Protein AF-A0A1J3H831-F1 (afdb_monomer_lite)

Foldseek 3Di:
DDDDDDDDDDPDDDPPPDPPDDDPPDDDDDDDDDDDDDDDDDDPPPPDPLQCLLVVLVVQCVPQNNVCSLVDPVVLVSLVVDDPVSLVSNLVVCVVVPPVSSVVSVCSCCPVVVDDD

Radius of gyration: 23.09 Å; chains: 1; bounding box: 38×35×88 Å

Organism: Noccaea caerulescens (NCBI:txid107243)

pLDDT: mean 71.66, std 21.04, range [35.69, 93.56]

Sequence (117 aa):
MICRWIAFNPSKVSRILSPFSSLLFTKSSFSVAKVDDEPNPTTNFTSDHRDCFDQEILFGMKNLGFREYLHGHQFRGLVSDLRQTHVEEAMGELMAESPDLSVWFFNELKDVYGFRH

Secondary structure (DSSP, 8-state):
------------------------------------------------TTS-HHHHHHHHHHHH-HHHHHTSHHHHHHGGG--HHHHHHHHHHHHHH-HHHHHHHHHHHHHTS----

Structure (mmCIF, N/CA/C/O backbone):
data_AF-A0A1J3H831-F1
#
_entry.id   AF-A0A1J3H831-F1
#
loop_
_atom_site.group_PDB
_atom_site.id
_atom_site.type_symbol
_atom_site.label_atom_id
_atom_site.label_alt_id
_atom_site.label_comp_id
_atom_site.label_asym_id
_atom_site.label_entity_id
_atom_site.label_seq_id
_atom_site.pdbx_PDB_ins_code
_atom_site.Cartn_x
_atom_site.Cartn_y
_atom_site.Cartn_z
_atom_site.occupancy
_atom_site.B_iso_or_equiv
_atom_site.auth_seq_id
_atom_site.auth_comp_id
_atom_site.auth_asym_id
_atom_site.auth_atom_id
_atom_site.pdbx_PDB_model_num
ATOM 1 N N . MET A 1 1 ? 17.813 -7.924 51.812 1.00 45.53 1 MET A N 1
ATOM 2 C CA . MET A 1 1 ? 16.819 -7.758 50.730 1.00 45.53 1 MET A CA 1
ATOM 3 C C . MET A 1 1 ? 16.847 -6.299 50.314 1.00 45.53 1 MET A C 1
ATOM 5 O O . MET A 1 1 ? 16.519 -5.447 51.124 1.00 45.53 1 MET A O 1
ATOM 9 N N . ILE A 1 2 ? 17.413 -6.018 49.140 1.00 46.91 2 ILE A N 1
ATOM 10 C CA . ILE A 1 2 ? 17.871 -4.683 48.730 1.00 46.91 2 ILE A CA 1
ATOM 11 C C . ILE A 1 2 ? 16.971 -4.191 47.599 1.00 46.91 2 ILE A C 1
ATOM 13 O O . ILE A 1 2 ? 16.970 -4.765 46.512 1.00 46.91 2 ILE A O 1
ATOM 17 N N . CYS A 1 3 ? 16.218 -3.127 47.862 1.00 49.16 3 CYS A N 1
ATOM 18 C CA . CYS A 1 3 ? 15.480 -2.384 46.850 1.00 49.16 3 CYS A CA 1
ATOM 19 C C . CYS A 1 3 ? 16.478 -1.588 45.994 1.00 49.16 3 CYS A C 1
ATOM 21 O O . CYS A 1 3 ? 17.108 -0.654 46.486 1.00 49.16 3 CYS A O 1
ATOM 23 N N . ARG A 1 4 ? 16.636 -1.953 44.717 1.00 48.69 4 ARG A N 1
ATOM 24 C CA . ARG A 1 4 ? 17.363 -1.153 43.720 1.00 48.69 4 ARG A CA 1
ATOM 25 C C . ARG A 1 4 ? 16.356 -0.364 42.887 1.00 48.69 4 ARG A C 1
ATOM 27 O O . ARG A 1 4 ? 15.754 -0.907 41.970 1.00 48.69 4 ARG A O 1
ATOM 34 N N . TRP A 1 5 ? 16.183 0.912 43.213 1.00 42.56 5 TRP A N 1
ATOM 35 C CA . TRP A 1 5 ? 15.561 1.893 42.325 1.00 42.56 5 TRP A CA 1
ATOM 36 C C . TRP A 1 5 ? 16.661 2.488 41.441 1.00 42.56 5 TRP A C 1
ATOM 38 O O . TRP A 1 5 ? 17.571 3.146 41.942 1.00 42.56 5 TRP A O 1
ATOM 48 N N . ILE A 1 6 ? 16.618 2.214 40.137 1.00 60.03 6 ILE A N 1
ATOM 49 C CA . ILE A 1 6 ? 17.500 2.854 39.157 1.00 60.03 6 ILE A CA 1
ATOM 50 C C . ILE A 1 6 ? 16.787 4.112 38.670 1.00 60.03 6 ILE A C 1
ATOM 52 O O . ILE A 1 6 ? 15.760 4.041 37.999 1.00 60.03 6 ILE A O 1
ATOM 56 N N . ALA A 1 7 ? 17.342 5.265 39.036 1.00 47.41 7 ALA A N 1
ATOM 57 C CA . ALA A 1 7 ? 16.982 6.549 38.464 1.00 47.41 7 ALA A CA 1
ATOM 58 C C . ALA A 1 7 ? 17.371 6.556 36.978 1.00 47.41 7 ALA A C 1
ATOM 60 O O . ALA A 1 7 ? 18.555 6.534 36.636 1.00 47.41 7 ALA A O 1
ATOM 61 N N . PHE A 1 8 ? 16.376 6.575 36.092 1.00 47.44 8 PHE A N 1
ATOM 62 C CA . PHE A 1 8 ? 16.595 6.866 34.681 1.00 47.44 8 PHE A CA 1
ATOM 63 C C . PHE A 1 8 ? 16.912 8.353 34.538 1.00 47.44 8 PHE A C 1
ATOM 65 O O . PHE A 1 8 ? 16.067 9.218 34.754 1.00 47.44 8 PHE A O 1
ATOM 72 N N . ASN A 1 9 ? 18.164 8.632 34.199 1.00 58.31 9 ASN A N 1
ATOM 73 C CA . ASN A 1 9 ? 18.690 9.956 33.927 1.00 58.31 9 ASN A CA 1
ATOM 74 C C . ASN A 1 9 ? 18.828 10.075 32.399 1.00 58.31 9 ASN A C 1
ATOM 76 O O . ASN A 1 9 ? 19.734 9.455 31.839 1.00 58.31 9 ASN A O 1
ATOM 80 N N . PRO A 1 10 ? 17.941 10.781 31.676 1.00 53.66 10 PRO A N 1
ATOM 81 C CA . PRO A 1 10 ? 18.128 10.985 30.246 1.00 53.66 10 PRO A CA 1
ATOM 82 C C . PRO A 1 10 ? 19.129 12.126 30.025 1.00 53.66 10 PRO A C 1
ATOM 84 O O . PRO A 1 10 ? 18.779 13.305 29.954 1.00 53.66 10 PRO A O 1
ATOM 87 N N . SER A 1 11 ? 20.410 11.777 29.917 1.00 48.47 11 SER A N 1
ATOM 88 C CA . SER A 1 11 ? 21.447 12.692 29.450 1.00 48.47 11 SER A CA 1
ATOM 89 C C . SER A 1 11 ? 21.242 13.017 27.965 1.00 48.47 11 SER A C 1
ATOM 91 O O . SER A 1 11 ? 21.359 12.141 27.115 1.00 48.47 11 SER A O 1
ATOM 93 N N . LYS A 1 12 ? 20.944 14.293 27.689 1.00 52.62 12 LYS A N 1
ATOM 94 C CA . LYS A 1 12 ? 21.289 15.087 26.492 1.00 52.62 12 LYS A CA 1
ATOM 95 C C . LYS A 1 12 ? 21.623 14.300 25.211 1.00 52.62 12 LYS A C 1
ATOM 97 O O . LYS A 1 12 ? 22.753 13.860 25.034 1.00 52.62 12 LYS A O 1
ATOM 102 N N . VAL A 1 13 ? 20.701 14.319 24.247 1.00 48.78 13 VAL A N 1
ATOM 103 C CA . VAL A 1 13 ? 21.038 14.190 22.821 1.00 48.78 13 VAL A CA 1
ATOM 104 C C . VAL A 1 13 ? 20.353 15.327 22.065 1.00 48.78 13 VAL A C 1
ATOM 106 O O . VAL A 1 13 ? 19.136 15.504 22.135 1.00 48.78 13 VAL A O 1
ATOM 109 N N . SER A 1 14 ? 21.174 16.150 21.416 1.00 51.56 14 SER A N 1
ATOM 110 C CA . SER A 1 14 ? 20.786 17.329 20.647 1.00 51.56 14 SER A CA 1
ATOM 111 C C . SER A 1 14 ? 19.839 16.961 19.505 1.00 51.56 14 SER A C 1
ATOM 113 O O . SER A 1 14 ? 20.235 16.300 18.549 1.00 51.56 14 SER A O 1
ATOM 115 N N . ARG A 1 15 ? 18.596 17.446 19.573 1.00 48.56 15 ARG A N 1
ATOM 116 C CA . ARG A 1 15 ? 17.702 17.522 18.413 1.00 48.56 15 ARG A CA 1
ATOM 117 C C . ARG A 1 15 ? 18.157 18.682 17.533 1.00 48.56 15 ARG A C 1
ATOM 119 O O . ARG A 1 15 ? 17.721 19.813 17.719 1.00 48.56 15 ARG A O 1
ATOM 126 N N . ILE A 1 16 ? 19.057 18.400 16.596 1.00 53.59 16 ILE A N 1
ATOM 127 C CA . ILE A 1 16 ? 19.272 19.283 15.450 1.00 53.59 16 ILE A CA 1
ATOM 128 C C . ILE A 1 16 ? 18.082 19.037 14.522 1.00 53.59 16 ILE A C 1
ATOM 130 O O . ILE A 1 16 ? 18.003 18.017 13.842 1.00 53.59 16 ILE A O 1
ATOM 134 N N . LEU A 1 17 ? 17.105 19.939 14.576 1.00 49.56 17 LEU A N 1
ATOM 135 C CA . LEU A 1 17 ? 16.031 20.018 13.596 1.00 49.56 17 LEU A CA 1
ATOM 136 C C . LEU A 1 17 ? 16.666 20.471 12.279 1.00 49.56 17 LEU A C 1
ATOM 138 O O . LEU A 1 17 ? 17.043 21.631 12.142 1.00 49.56 17 LEU A O 1
ATOM 142 N N . SER A 1 18 ? 16.835 19.536 11.345 1.00 49.81 18 SER A N 1
ATOM 143 C CA . SER A 1 18 ? 17.134 19.853 9.950 1.00 49.81 18 SER A CA 1
ATOM 144 C C . SER A 1 18 ? 15.874 20.447 9.313 1.00 49.81 18 SER A C 1
ATOM 146 O O . SER A 1 18 ? 14.850 19.758 9.274 1.00 49.81 18 SER A O 1
ATOM 148 N N . PRO A 1 19 ? 15.896 21.695 8.818 1.00 54.66 19 PRO A N 1
ATOM 149 C CA . PRO A 1 19 ? 14.846 22.187 7.951 1.00 54.66 19 PRO A CA 1
ATOM 150 C C . PRO A 1 19 ? 15.138 21.664 6.543 1.00 54.66 19 PRO A C 1
ATOM 152 O O . PRO A 1 19 ? 15.981 22.204 5.828 1.00 54.66 19 PRO A O 1
ATOM 155 N N . PHE A 1 20 ? 14.454 20.598 6.127 1.00 51.03 20 PHE A N 1
ATOM 156 C CA . PHE A 1 20 ? 14.376 20.271 4.705 1.00 51.03 20 PHE A CA 1
ATOM 157 C C . PHE A 1 20 ? 13.467 21.306 4.039 1.00 51.03 20 PHE A C 1
ATOM 159 O O . PHE A 1 20 ? 12.250 21.156 3.964 1.00 51.03 20 PHE A O 1
ATOM 166 N N . SER A 1 21 ? 14.077 22.411 3.623 1.00 47.97 21 SER A N 1
ATOM 167 C CA . SER A 1 21 ? 13.437 23.448 2.830 1.00 47.97 21 SER A CA 1
ATOM 168 C C . SER A 1 21 ? 13.125 22.915 1.429 1.00 47.97 21 SER A C 1
ATOM 170 O O . SER A 1 21 ? 14.025 22.651 0.639 1.00 47.97 21 SER A O 1
ATOM 172 N N . SER A 1 22 ? 11.829 22.758 1.160 1.00 49.94 22 SER A N 1
ATOM 173 C CA . SER A 1 22 ? 11.127 23.042 -0.102 1.00 49.94 22 SER A CA 1
ATOM 174 C C . SER A 1 22 ? 11.926 22.936 -1.414 1.00 49.94 22 SER A C 1
ATOM 176 O O . SER A 1 22 ? 12.582 23.893 -1.830 1.00 49.94 22 SER A O 1
ATOM 178 N N . LEU A 1 23 ? 11.736 21.836 -2.152 1.00 57.16 23 LEU A N 1
ATOM 179 C CA . LEU A 1 23 ? 11.978 21.820 -3.596 1.00 57.16 23 LEU A CA 1
ATOM 180 C C . LEU A 1 23 ? 10.809 22.518 -4.305 1.00 57.16 23 LEU A C 1
ATOM 182 O O . LEU A 1 23 ? 9.728 21.958 -4.473 1.00 57.16 23 LEU A O 1
ATOM 186 N N . LEU A 1 24 ? 11.036 23.765 -4.715 1.00 55.88 24 LEU A N 1
ATOM 187 C CA . LEU A 1 24 ? 10.190 24.487 -5.661 1.00 55.88 24 LEU A CA 1
ATOM 188 C C . LEU A 1 24 ? 10.321 23.832 -7.043 1.00 55.88 24 LEU A C 1
ATOM 190 O O . LEU A 1 24 ? 11.180 24.212 -7.838 1.00 55.88 24 LEU A O 1
ATOM 194 N N . PHE A 1 25 ? 9.467 22.853 -7.344 1.00 45.38 25 PHE A N 1
ATOM 195 C CA . PHE A 1 25 ? 9.326 22.334 -8.703 1.00 45.38 25 PHE A CA 1
ATOM 196 C C . PHE A 1 25 ? 8.527 23.348 -9.524 1.00 45.38 25 PHE A C 1
ATOM 198 O O . PHE A 1 25 ? 7.301 23.305 -9.612 1.00 45.38 25 PHE A O 1
ATOM 205 N N . THR A 1 26 ? 9.228 24.338 -10.070 1.00 48.00 26 THR A N 1
ATOM 206 C CA . THR A 1 26 ? 8.636 25.290 -11.004 1.00 48.00 26 THR A CA 1
ATOM 207 C C . THR A 1 26 ? 8.908 24.849 -12.434 1.00 48.00 26 THR A C 1
ATOM 209 O O . THR A 1 26 ? 10.047 24.613 -12.825 1.00 48.00 26 THR A O 1
ATOM 212 N N . LYS A 1 27 ? 7.814 24.852 -13.206 1.00 48.91 27 LYS A N 1
ATOM 213 C CA . LYS A 1 27 ? 7.744 25.008 -14.663 1.00 48.91 27 LYS A CA 1
ATOM 214 C C . LYS A 1 27 ? 7.842 23.729 -15.506 1.00 48.91 27 LYS A C 1
ATOM 216 O O . LYS A 1 27 ? 8.837 23.445 -16.161 1.00 48.91 27 LYS A O 1
ATOM 221 N N . SER A 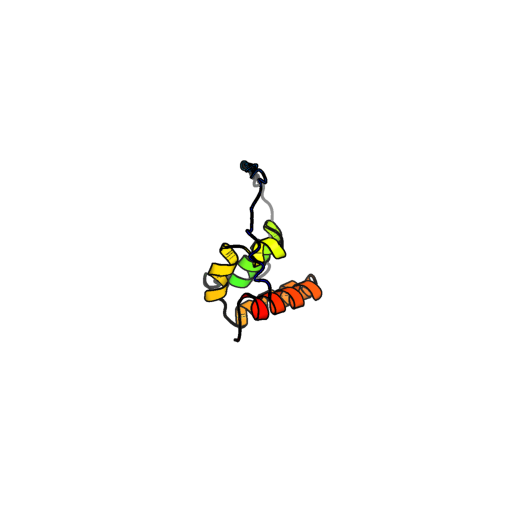1 28 ? 6.700 23.049 -15.594 1.00 44.94 28 SER A N 1
ATOM 222 C CA . SER A 1 28 ? 6.331 22.256 -16.767 1.00 44.94 28 SER A CA 1
ATOM 223 C C . SER A 1 28 ? 6.005 23.210 -17.924 1.00 44.94 28 SER A C 1
ATOM 225 O O . SER A 1 28 ? 5.009 23.932 -17.888 1.00 44.94 28 SER A O 1
ATOM 227 N N . SER A 1 29 ? 6.885 23.271 -18.922 1.00 50.09 29 SER A N 1
ATOM 228 C CA . SER A 1 29 ? 6.625 23.914 -20.212 1.00 50.09 29 SER A CA 1
ATOM 229 C C . SER A 1 29 ? 6.484 22.814 -21.260 1.00 50.09 29 SER A C 1
ATOM 231 O O . SER A 1 29 ? 7.484 22.380 -21.821 1.00 50.09 29 SER A O 1
ATOM 233 N N . PHE A 1 30 ? 5.256 22.377 -21.545 1.00 47.47 30 PHE A N 1
ATOM 234 C CA . PHE A 1 30 ? 4.970 21.592 -22.746 1.00 47.47 30 PHE A CA 1
ATOM 235 C C . PHE A 1 30 ? 4.345 22.511 -23.794 1.00 47.47 30 PHE A C 1
ATOM 237 O O . PHE A 1 30 ? 3.236 23.018 -23.636 1.00 47.47 30 PHE A O 1
ATOM 244 N N . SER A 1 31 ? 5.127 22.778 -24.839 1.00 51.03 31 SER A N 1
ATOM 245 C CA . SER A 1 31 ? 4.704 23.513 -26.024 1.00 51.03 31 SER A CA 1
ATOM 246 C C . SER A 1 31 ? 3.942 22.568 -26.948 1.00 51.03 31 SER A C 1
ATOM 248 O O . SER A 1 31 ? 4.487 21.569 -27.408 1.00 51.03 31 SER A O 1
ATOM 250 N N . VAL A 1 32 ? 2.689 22.922 -27.219 1.00 46.50 32 VAL A N 1
ATOM 251 C CA . VAL A 1 32 ? 1.803 22.314 -28.214 1.00 46.50 32 VAL A CA 1
ATOM 252 C C . VAL A 1 32 ? 2.346 22.556 -29.626 1.00 46.50 32 VAL A C 1
ATOM 254 O O . VAL A 1 32 ? 2.571 23.702 -30.013 1.00 46.50 32 VAL A O 1
ATOM 257 N N . ALA A 1 33 ? 2.478 21.489 -30.416 1.00 45.31 33 ALA A N 1
ATOM 258 C CA . ALA A 1 33 ? 2.468 21.540 -31.876 1.00 45.31 33 ALA A CA 1
ATOM 259 C C . ALA A 1 33 ? 1.782 20.272 -32.425 1.00 45.31 33 ALA A C 1
ATOM 261 O O . ALA A 1 33 ? 2.038 19.170 -31.956 1.00 45.31 33 ALA A O 1
ATOM 262 N N . LYS A 1 34 ? 0.844 20.505 -33.350 1.00 46.38 34 LYS A N 1
ATOM 263 C CA . LYS A 1 34 ? -0.188 19.624 -33.935 1.00 46.38 34 LYS A CA 1
ATOM 264 C C . LYS A 1 34 ? 0.328 18.458 -34.807 1.00 46.38 34 LYS A C 1
ATOM 266 O O . LYS A 1 34 ? 1.482 18.504 -35.219 1.00 46.38 34 LYS A O 1
ATOM 271 N N . VAL A 1 35 ? -0.650 17.628 -35.242 1.00 38.62 35 VAL A N 1
ATOM 272 C CA . VAL A 1 35 ? -0.751 16.787 -36.478 1.00 38.62 35 VAL A CA 1
ATOM 273 C C . VAL A 1 35 ? -0.561 15.289 -36.160 1.00 38.62 35 VAL A C 1
ATOM 275 O O . VAL A 1 35 ? 0.437 14.961 -35.538 1.00 38.62 35 VAL A O 1
ATOM 278 N N . ASP A 1 36 ? -1.424 14.311 -36.474 1.00 38.47 36 ASP A N 1
ATOM 279 C CA . ASP A 1 36 ? -2.645 14.158 -37.294 1.00 38.47 36 ASP A CA 1
ATOM 280 C C . ASP A 1 36 ? -3.385 12.861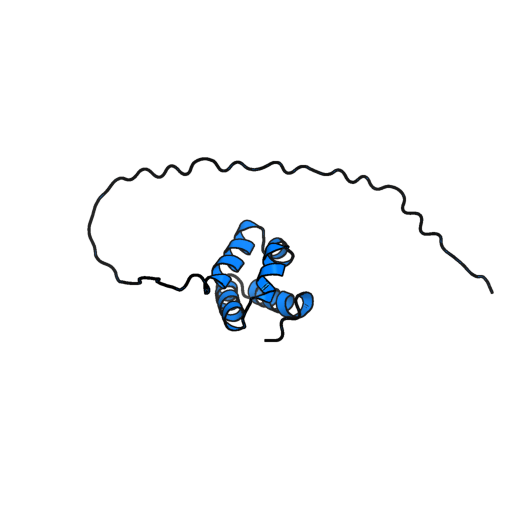 -36.852 1.00 38.47 36 ASP A C 1
ATOM 282 O O . ASP A 1 36 ? -2.804 12.039 -36.146 1.00 38.47 36 ASP A O 1
ATOM 286 N N . ASP A 1 37 ? -4.637 12.714 -37.293 1.00 53.50 37 ASP A N 1
ATOM 287 C CA . ASP A 1 37 ? -5.573 11.567 -37.301 1.00 53.50 37 ASP A CA 1
ATOM 288 C C . ASP A 1 37 ? -5.068 10.116 -37.058 1.00 53.50 37 ASP A C 1
ATOM 290 O O . ASP A 1 37 ? -4.312 9.572 -37.859 1.00 53.50 37 ASP A O 1
ATOM 294 N N . GLU A 1 38 ? -5.644 9.424 -36.055 1.00 41.84 38 GLU A N 1
ATOM 295 C CA . GLU A 1 38 ? -6.298 8.102 -36.227 1.00 41.84 38 GLU A CA 1
ATOM 296 C C . GLU A 1 38 ? -7.162 7.743 -34.986 1.00 41.84 38 GLU A C 1
ATOM 298 O O . GLU A 1 38 ? -6.775 8.074 -33.859 1.00 41.84 38 GLU A O 1
ATOM 303 N N . PRO A 1 39 ? -8.339 7.095 -35.135 1.00 54.22 39 PRO A N 1
ATOM 304 C CA . PRO A 1 39 ? -9.319 6.964 -34.064 1.00 54.22 39 PRO A CA 1
ATOM 305 C C . PRO A 1 39 ? -9.161 5.637 -33.314 1.00 54.22 39 PRO A C 1
ATOM 307 O O . PRO A 1 39 ? -9.635 4.606 -33.777 1.00 54.22 39 PRO A O 1
ATOM 310 N N . ASN A 1 40 ? -8.592 5.662 -32.107 1.00 35.69 40 ASN A N 1
ATOM 311 C CA . ASN A 1 40 ? -8.571 4.492 -31.222 1.00 35.69 40 ASN A CA 1
ATOM 312 C C . ASN A 1 40 ? -9.247 4.766 -29.866 1.00 35.69 40 ASN A C 1
ATOM 314 O O . ASN A 1 40 ? -9.359 5.913 -29.435 1.00 35.69 40 ASN A O 1
ATOM 318 N N . PRO A 1 41 ? -9.819 3.719 -29.252 1.00 42.06 41 PRO A N 1
ATOM 319 C CA . PRO A 1 41 ? -11.224 3.703 -28.879 1.00 42.06 41 PRO A CA 1
ATOM 320 C C . PRO A 1 41 ? -11.501 4.308 -27.507 1.00 42.06 41 PRO A C 1
ATOM 322 O O . PRO A 1 41 ? -10.684 4.282 -26.594 1.00 42.06 41 PRO A O 1
ATOM 325 N N . THR A 1 42 ? -12.734 4.789 -27.392 1.00 45.81 42 THR A N 1
ATOM 326 C CA . THR A 1 42 ? -13.537 4.925 -26.180 1.00 45.81 42 THR A CA 1
ATOM 327 C C . THR A 1 42 ? -12.998 4.175 -24.962 1.00 45.81 42 THR A C 1
ATOM 329 O O . THR A 1 42 ? -13.230 2.982 -24.812 1.00 45.81 42 THR A O 1
ATOM 332 N N . THR A 1 43 ? -12.466 4.922 -24.005 1.00 42.28 43 THR A N 1
ATOM 333 C CA . THR A 1 43 ? -12.825 4.730 -22.598 1.00 42.28 43 THR A CA 1
ATOM 334 C C . THR A 1 43 ? -12.961 6.107 -21.982 1.00 42.28 43 THR A C 1
ATOM 336 O O . THR A 1 43 ? -11.999 6.715 -21.516 1.00 42.28 43 THR A O 1
ATOM 339 N N . ASN A 1 44 ? -14.191 6.615 -22.021 1.00 41.69 44 ASN A N 1
ATOM 340 C CA . ASN A 1 44 ? -14.635 7.619 -21.075 1.00 41.69 44 ASN A CA 1
ATOM 341 C C . ASN A 1 44 ? -14.479 6.998 -19.682 1.00 41.69 44 ASN A C 1
ATOM 343 O O . ASN A 1 44 ? -15.381 6.305 -19.217 1.00 41.69 44 ASN A O 1
ATOM 347 N N . PHE A 1 45 ? -13.340 7.217 -19.027 1.00 43.59 45 PHE A N 1
ATOM 348 C CA . PHE A 1 45 ? -13.225 7.030 -17.586 1.00 43.59 45 PHE A CA 1
ATOM 349 C C . PHE A 1 45 ? -13.987 8.173 -16.918 1.00 43.59 45 PHE A C 1
ATOM 351 O O . PHE A 1 45 ? -13.429 9.103 -16.349 1.00 43.59 45 PHE A O 1
ATOM 358 N N . THR A 1 46 ? -15.310 8.109 -17.021 1.00 45.31 46 THR A N 1
ATOM 359 C CA . THR A 1 46 ? -16.192 8.650 -15.997 1.00 45.31 46 THR A CA 1
ATOM 360 C C . THR A 1 46 ? -16.188 7.640 -14.851 1.00 45.31 46 THR A C 1
ATOM 362 O O . THR A 1 46 ? -17.198 6.989 -14.603 1.00 45.31 46 THR A O 1
ATOM 365 N N . SER A 1 47 ? -15.035 7.410 -14.219 1.00 43.81 47 SER A N 1
ATOM 366 C CA . SER A 1 47 ? -15.007 6.702 -12.944 1.00 43.81 47 SER A CA 1
ATOM 367 C C . SER A 1 47 ? -15.137 7.758 -11.865 1.00 43.81 47 SER A C 1
ATOM 369 O O . SER A 1 47 ? -14.315 8.664 -11.727 1.00 43.81 47 SER A O 1
ATOM 371 N N . ASP A 1 48 ? -16.272 7.660 -11.196 1.00 45.16 48 ASP A N 1
ATOM 372 C CA . ASP A 1 48 ? -16.622 8.297 -9.946 1.00 45.16 48 ASP A CA 1
ATOM 373 C C . ASP A 1 48 ? -15.373 8.564 -9.088 1.00 45.16 48 ASP A C 1
ATOM 375 O O . ASP A 1 48 ? -14.561 7.676 -8.838 1.00 45.16 48 ASP A O 1
ATOM 379 N N . HIS A 1 49 ? -15.206 9.804 -8.633 1.00 48.66 49 HIS A N 1
ATOM 380 C CA . HIS A 1 49 ? -14.016 10.313 -7.931 1.00 48.66 49 HIS A CA 1
ATOM 381 C C . HIS A 1 49 ? -13.674 9.527 -6.635 1.00 48.66 49 HIS A C 1
ATOM 383 O O . HIS A 1 49 ? -12.673 9.797 -5.974 1.00 48.66 49 HIS A O 1
ATOM 389 N N . ARG A 1 50 ? -14.514 8.564 -6.246 1.00 51.59 50 ARG A N 1
ATOM 390 C CA . ARG A 1 50 ? -14.401 7.743 -5.040 1.00 51.59 50 ARG A CA 1
ATOM 391 C C . ARG A 1 50 ? -13.636 6.430 -5.210 1.00 51.59 50 ARG A C 1
ATOM 393 O O . ARG A 1 50 ? -13.354 5.818 -4.188 1.00 51.59 50 ARG A O 1
ATOM 400 N N . ASP A 1 51 ? -13.281 6.026 -6.427 1.00 60.62 51 ASP A N 1
ATOM 401 C CA . ASP A 1 51 ? -12.655 4.716 -6.666 1.00 60.62 51 ASP A CA 1
ATOM 402 C C . ASP A 1 51 ? -11.143 4.784 -6.976 1.00 60.62 51 ASP A C 1
ATOM 404 O O . ASP A 1 51 ? -10.542 3.762 -7.255 1.00 60.62 51 ASP A O 1
ATOM 408 N N . CYS A 1 52 ? -10.489 5.950 -6.877 1.00 77.06 52 CYS A N 1
ATOM 409 C CA . CYS A 1 52 ? -9.042 6.096 -7.153 1.00 77.06 52 CYS A CA 1
ATOM 410 C C . CYS A 1 52 ? -8.126 5.863 -5.930 1.00 77.06 52 CYS A C 1
ATOM 412 O O . CYS A 1 52 ? -7.029 6.426 -5.859 1.00 77.06 52 CYS A O 1
ATOM 414 N N . PHE A 1 53 ? -8.573 5.098 -4.930 1.00 85.44 53 PHE A N 1
ATOM 415 C CA . PHE A 1 53 ? -7.783 4.849 -3.714 1.00 85.44 53 PHE A CA 1
ATOM 416 C C . PHE A 1 53 ? -6.505 4.058 -4.003 1.00 85.44 53 PHE A C 1
ATOM 418 O O . PHE A 1 53 ? -5.452 4.352 -3.442 1.00 85.44 53 PHE A O 1
ATOM 425 N N . ASP A 1 54 ? -6.598 3.073 -4.887 1.00 86.50 54 ASP A N 1
ATOM 426 C CA . ASP A 1 54 ? -5.482 2.296 -5.415 1.00 86.50 54 ASP A CA 1
ATOM 427 C C . ASP A 1 54 ? -4.409 3.209 -6.033 1.00 86.50 54 ASP A C 1
ATOM 429 O O . ASP A 1 54 ? -3.243 3.165 -5.635 1.00 86.50 54 ASP A O 1
ATOM 433 N N . GLN A 1 55 ? -4.812 4.128 -6.914 1.00 88.00 55 GLN A N 1
ATOM 434 C CA . GLN A 1 55 ? -3.909 5.074 -7.565 1.00 88.00 55 GLN A CA 1
ATOM 435 C C . GLN A 1 55 ? -3.268 6.029 -6.562 1.00 88.00 55 GLN A C 1
ATOM 437 O O . GLN A 1 55 ? -2.078 6.321 -6.677 1.00 88.00 55 GLN A O 1
ATOM 442 N N . GLU A 1 56 ? -4.017 6.507 -5.565 1.00 90.44 56 GLU A N 1
ATOM 443 C CA . GLU A 1 56 ? -3.475 7.374 -4.516 1.00 90.44 56 GLU A CA 1
ATOM 444 C C . GLU A 1 56 ? -2.437 6.642 -3.655 1.00 90.44 56 GLU A C 1
ATOM 446 O O . GLU A 1 56 ? -1.377 7.204 -3.362 1.00 90.44 56 GLU A O 1
ATOM 451 N N . ILE A 1 57 ? -2.699 5.381 -3.301 1.00 90.50 57 ILE A N 1
ATOM 452 C CA . ILE A 1 57 ? -1.769 4.545 -2.536 1.00 90.50 57 ILE A CA 1
ATOM 453 C C . ILE A 1 57 ? -0.480 4.329 -3.322 1.00 90.50 57 ILE A C 1
ATOM 455 O O . ILE A 1 57 ? 0.612 4.603 -2.816 1.00 90.50 57 ILE A O 1
ATOM 459 N N . LEU A 1 58 ? -0.599 3.883 -4.571 1.00 90.81 58 LEU A N 1
ATOM 460 C CA . LEU A 1 58 ? 0.542 3.597 -5.437 1.00 90.81 58 LEU A CA 1
ATOM 461 C C . LEU A 1 58 ? 1.347 4.867 -5.729 1.00 90.81 58 LEU A C 1
ATOM 463 O O . LEU A 1 58 ? 2.578 4.873 -5.645 1.00 90.81 58 LEU A O 1
ATOM 467 N N . PHE A 1 59 ? 0.664 5.981 -5.999 1.00 90.69 59 PHE A N 1
ATOM 468 C CA . PHE A 1 59 ? 1.296 7.283 -6.186 1.00 90.69 59 PHE A CA 1
ATOM 469 C C . PHE A 1 59 ? 2.023 7.745 -4.919 1.00 90.69 59 PHE A C 1
ATOM 471 O O . PHE A 1 59 ? 3.152 8.238 -4.995 1.00 90.69 59 PHE A O 1
ATOM 478 N N . GLY A 1 60 ? 1.412 7.567 -3.749 1.00 90.75 60 GLY A N 1
ATOM 479 C CA . GLY A 1 60 ? 2.012 7.882 -2.460 1.00 90.75 60 GLY A CA 1
ATOM 480 C C . GLY A 1 60 ? 3.297 7.096 -2.212 1.00 90.75 60 GLY A C 1
ATOM 481 O O . GLY A 1 60 ? 4.341 7.688 -1.928 1.00 90.75 60 GLY A O 1
ATOM 482 N N . MET A 1 61 ? 3.248 5.778 -2.412 1.00 90.94 61 MET A N 1
ATOM 483 C CA . MET A 1 61 ? 4.405 4.886 -2.291 1.00 90.94 61 MET A CA 1
ATOM 484 C C . MET A 1 61 ? 5.528 5.267 -3.255 1.00 90.94 61 MET A C 1
ATOM 486 O O . MET A 1 61 ? 6.691 5.314 -2.858 1.00 90.94 61 MET A O 1
ATOM 490 N N . LYS A 1 62 ? 5.191 5.582 -4.509 1.00 90.12 62 LYS A N 1
ATOM 491 C CA . LYS A 1 62 ? 6.175 5.933 -5.538 1.00 90.12 62 LYS A CA 1
ATOM 492 C C . LYS A 1 62 ? 6.870 7.269 -5.270 1.00 90.12 62 LYS A C 1
ATOM 494 O O . LYS A 1 62 ? 8.053 7.405 -5.569 1.00 90.12 62 LYS A O 1
ATOM 499 N N . ASN A 1 63 ? 6.158 8.254 -4.721 1.00 92.12 63 ASN A N 1
ATOM 500 C CA . ASN A 1 63 ? 6.721 9.587 -4.487 1.00 92.12 63 ASN A CA 1
ATOM 501 C C . ASN A 1 63 ? 7.450 9.725 -3.152 1.00 92.12 63 ASN A C 1
ATOM 503 O O . ASN A 1 63 ? 8.467 10.413 -3.084 1.00 92.12 63 ASN A O 1
ATOM 507 N N . LEU A 1 64 ? 6.915 9.129 -2.085 1.00 90.62 64 LEU A N 1
ATOM 508 C CA . LEU A 1 64 ? 7.465 9.276 -0.734 1.00 90.62 64 LEU A CA 1
ATOM 509 C C . LEU A 1 64 ? 8.374 8.113 -0.337 1.00 90.62 64 LEU A C 1
ATOM 511 O O . LEU A 1 64 ? 9.197 8.273 0.560 1.00 90.62 64 LEU A O 1
ATOM 515 N N . GLY A 1 65 ? 8.249 6.975 -1.015 1.00 90.19 65 GLY A N 1
ATOM 516 C CA . GLY A 1 65 ? 8.826 5.707 -0.596 1.00 90.19 65 GLY A CA 1
ATOM 517 C C . GLY A 1 65 ? 7.755 4.813 0.017 1.00 90.19 65 GLY A C 1
ATOM 518 O O . GLY A 1 65 ? 6.874 5.266 0.751 1.00 90.19 65 GLY A O 1
ATOM 519 N N . PHE A 1 66 ? 7.828 3.521 -0.298 1.00 90.06 66 PHE A N 1
ATOM 520 C CA . PHE A 1 66 ? 6.835 2.530 0.111 1.00 90.06 66 PHE A CA 1
ATOM 521 C C . PHE A 1 66 ? 6.624 2.516 1.632 1.00 90.06 66 PHE A C 1
ATOM 523 O O . PHE A 1 66 ? 5.500 2.619 2.119 1.00 90.06 66 PHE A O 1
ATOM 530 N N . ARG A 1 67 ? 7.715 2.466 2.402 1.00 90.62 67 ARG A N 1
ATOM 531 C CA . ARG A 1 67 ? 7.652 2.374 3.864 1.00 90.62 67 ARG A CA 1
ATOM 532 C C . ARG A 1 67 ? 7.261 3.702 4.508 1.00 90.62 67 ARG A C 1
ATOM 534 O O . ARG A 1 67 ? 6.501 3.709 5.476 1.00 90.62 67 ARG A O 1
ATOM 541 N N . GLU A 1 68 ? 7.773 4.806 3.981 1.00 92.75 68 GLU A N 1
ATOM 542 C CA . GLU A 1 68 ? 7.515 6.168 4.444 1.00 92.75 68 GLU A CA 1
ATOM 543 C C . GLU A 1 68 ? 6.049 6.555 4.248 1.00 92.75 68 GLU A C 1
ATOM 545 O O . GLU A 1 68 ? 5.440 7.120 5.158 1.00 92.75 68 GLU A O 1
ATOM 550 N N . TYR A 1 69 ? 5.468 6.210 3.096 1.00 93.50 69 TYR A N 1
ATOM 551 C CA . TYR A 1 69 ? 4.052 6.433 2.832 1.00 93.50 69 TYR A CA 1
ATOM 552 C C . TYR A 1 69 ? 3.176 5.581 3.750 1.00 93.50 69 TYR A C 1
ATOM 554 O O . TYR A 1 69 ? 2.286 6.123 4.406 1.00 93.50 69 TYR A O 1
ATOM 562 N N . LEU A 1 70 ? 3.475 4.281 3.873 1.00 91.81 70 LEU A N 1
ATOM 563 C CA . LEU A 1 70 ? 2.681 3.359 4.686 1.00 91.81 70 LEU A CA 1
ATOM 564 C C . LEU A 1 70 ? 2.672 3.685 6.172 1.00 91.81 70 LEU A C 1
ATOM 566 O O . LEU A 1 70 ? 1.690 3.381 6.826 1.00 91.81 70 LEU A O 1
ATOM 570 N N . HIS A 1 71 ? 3.706 4.320 6.720 1.00 91.06 71 HIS A N 1
ATOM 571 C CA . HIS A 1 71 ? 3.701 4.806 8.110 1.00 91.06 71 HIS A CA 1
ATOM 572 C C . HIS A 1 71 ? 3.325 6.290 8.222 1.00 91.06 71 HIS A C 1
ATOM 574 O O . HIS A 1 71 ? 3.348 6.874 9.310 1.00 91.06 71 HIS A O 1
ATOM 580 N N . GLY A 1 72 ? 3.019 6.923 7.092 1.00 90.25 72 GLY A N 1
ATOM 581 C CA . GLY A 1 72 ? 2.708 8.333 6.991 1.00 90.25 72 GLY A CA 1
ATOM 582 C C . GLY A 1 72 ? 1.316 8.665 7.520 1.00 90.25 72 GLY A C 1
ATOM 583 O O . GLY A 1 72 ? 0.386 7.859 7.508 1.00 90.25 72 GLY A O 1
ATOM 584 N N . HIS A 1 73 ? 1.146 9.918 7.942 1.00 89.06 73 HIS A N 1
ATOM 585 C CA . HIS A 1 73 ? -0.152 10.424 8.393 1.00 89.06 73 HIS A CA 1
ATOM 586 C C . HIS A 1 73 ? -1.220 10.367 7.286 1.00 89.06 73 HIS A C 1
ATOM 588 O O . HIS A 1 73 ? -2.393 10.163 7.584 1.00 89.06 73 HIS A O 1
ATOM 594 N N . GLN A 1 74 ? -0.820 10.546 6.022 1.00 87.44 74 GLN A N 1
ATOM 595 C CA . GLN A 1 74 ? -1.726 10.483 4.871 1.00 87.44 74 GLN A CA 1
ATOM 596 C C . GLN A 1 74 ? -2.367 9.100 4.752 1.00 87.44 74 GLN A C 1
ATOM 598 O O . GLN A 1 74 ? -3.588 8.988 4.825 1.00 87.44 74 GLN A O 1
ATOM 603 N N . PHE A 1 75 ? -1.544 8.050 4.683 1.00 90.81 75 PHE A N 1
ATOM 604 C CA . PHE A 1 75 ? -2.039 6.683 4.589 1.00 90.81 75 PHE A CA 1
ATOM 605 C C . PHE A 1 75 ? -2.866 6.291 5.814 1.00 90.81 75 PHE A C 1
ATOM 607 O O . PHE A 1 75 ? -3.938 5.722 5.675 1.00 90.81 75 PHE A O 1
ATOM 614 N N . ARG A 1 76 ? -2.451 6.685 7.024 1.00 90.12 76 ARG A N 1
ATOM 615 C CA . ARG A 1 76 ? -3.220 6.402 8.245 1.00 90.12 76 ARG A CA 1
ATOM 616 C C . ARG A 1 76 ? -4.644 6.970 8.222 1.00 90.12 76 ARG A C 1
ATOM 618 O O . ARG A 1 76 ? -5.547 6.345 8.775 1.00 90.12 76 ARG A O 1
ATOM 625 N N . GLY A 1 77 ? -4.840 8.146 7.625 1.00 88.19 77 GLY A N 1
ATOM 626 C CA . GLY A 1 77 ? -6.178 8.699 7.408 1.00 88.19 77 GLY A CA 1
ATOM 627 C C . GLY A 1 77 ? -6.960 7.870 6.391 1.00 88.19 77 GLY A C 1
ATOM 628 O O . GLY A 1 77 ? -8.086 7.469 6.660 1.00 88.19 77 GLY A O 1
ATOM 629 N N . LEU A 1 78 ? -6.307 7.545 5.277 1.00 87.56 78 LEU A N 1
ATOM 630 C CA . LEU A 1 78 ? -6.883 6.816 4.149 1.00 87.56 78 LEU A CA 1
ATOM 631 C C . LEU A 1 78 ? -7.300 5.379 4.506 1.00 87.56 78 LEU A C 1
ATOM 633 O O . LEU A 1 78 ? -8.338 4.910 4.054 1.00 87.56 78 LEU A O 1
ATOM 637 N N . VAL A 1 79 ? -6.551 4.694 5.375 1.00 88.12 79 VAL A N 1
ATOM 638 C CA . VAL A 1 79 ? -6.831 3.303 5.776 1.00 88.12 79 VAL A CA 1
ATOM 639 C C . VAL A 1 79 ? -8.199 3.128 6.431 1.00 88.12 79 VAL A C 1
ATOM 641 O O . VAL A 1 79 ? -8.806 2.070 6.294 1.00 88.12 79 VAL A O 1
ATOM 644 N N . SER A 1 80 ? -8.713 4.157 7.108 1.00 85.44 80 SER A N 1
ATOM 645 C CA . SER A 1 80 ? -10.043 4.090 7.732 1.00 85.44 80 SER A CA 1
ATOM 646 C C . SER A 1 80 ? -11.174 4.019 6.699 1.00 85.44 80 SER A C 1
ATOM 648 O O . SER A 1 80 ? -12.240 3.490 7.003 1.00 85.44 80 SER A O 1
ATOM 650 N N . ASP A 1 81 ? -10.922 4.521 5.489 1.00 87.50 81 ASP A N 1
ATOM 651 C CA . ASP A 1 81 ? -11.874 4.559 4.378 1.00 87.50 81 ASP A CA 1
ATOM 652 C C . ASP A 1 81 ? -11.616 3.440 3.348 1.00 87.50 81 ASP A C 1
ATOM 654 O O . ASP A 1 81 ? -12.367 3.292 2.377 1.00 87.50 81 ASP A O 1
ATOM 658 N N . LEU A 1 82 ? -10.571 2.622 3.548 1.00 87.56 82 LEU A N 1
ATOM 659 C CA . LEU A 1 82 ? -10.257 1.514 2.652 1.00 87.56 82 LEU A CA 1
ATOM 660 C C . LEU A 1 82 ? -11.279 0.386 2.765 1.00 87.56 82 LEU A C 1
ATOM 662 O O . LEU A 1 82 ? -11.597 -0.113 3.844 1.00 87.56 82 LEU A O 1
ATOM 666 N N . ARG A 1 83 ? -11.744 -0.064 1.599 1.00 88.31 83 ARG A N 1
ATOM 667 C CA . ARG A 1 83 ? -12.549 -1.275 1.435 1.00 88.31 83 ARG A CA 1
ATOM 668 C C . ARG A 1 83 ? -11.658 -2.411 0.953 1.00 88.31 83 ARG A C 1
ATOM 670 O O . ARG A 1 83 ? -10.620 -2.168 0.342 1.00 88.31 83 ARG A O 1
ATOM 677 N N . GLN A 1 84 ? -12.114 -3.644 1.167 1.00 88.31 84 GLN A N 1
ATOM 678 C CA . GLN A 1 84 ? -11.436 -4.849 0.686 1.00 88.31 84 GLN A CA 1
ATOM 679 C C . GLN A 1 84 ? -11.110 -4.763 -0.815 1.00 88.31 84 GLN A C 1
ATOM 681 O O . GLN A 1 84 ? -9.985 -5.044 -1.206 1.00 88.31 84 GLN A O 1
ATOM 686 N N . THR A 1 85 ? -12.046 -4.271 -1.632 1.00 89.06 85 THR A N 1
ATOM 687 C CA . THR A 1 85 ? -11.854 -4.114 -3.084 1.00 89.06 85 THR A CA 1
ATOM 688 C C . THR A 1 85 ? -10.668 -3.213 -3.434 1.00 89.06 85 THR A C 1
ATOM 690 O O . THR A 1 85 ? -9.861 -3.579 -4.276 1.00 89.06 85 THR A O 1
ATOM 693 N N . HIS A 1 86 ? -10.498 -2.086 -2.733 1.00 89.69 86 HIS A N 1
ATOM 694 C CA . HIS A 1 86 ? -9.382 -1.163 -2.978 1.00 89.69 86 HIS A CA 1
ATOM 695 C C . HIS A 1 86 ? -8.034 -1.785 -2.591 1.00 89.69 86 HIS A C 1
ATOM 697 O O . HIS A 1 86 ? -7.011 -1.532 -3.223 1.00 89.69 86 HIS A O 1
ATOM 703 N N . VAL A 1 87 ? -8.022 -2.590 -1.522 1.00 90.44 87 VAL A N 1
ATOM 704 C CA . VAL A 1 87 ? -6.820 -3.312 -1.090 1.00 90.44 87 VAL A CA 1
ATOM 705 C C . VAL A 1 87 ? -6.454 -4.381 -2.113 1.00 90.44 87 VAL A C 1
ATOM 707 O O . VAL A 1 87 ? -5.283 -4.494 -2.459 1.00 90.44 87 VAL A O 1
ATOM 710 N N . GLU A 1 88 ? -7.431 -5.129 -2.626 1.00 91.31 88 GLU A N 1
ATOM 711 C CA . GLU A 1 88 ? -7.223 -6.141 -3.667 1.00 91.31 88 GLU A CA 1
ATOM 712 C C . GLU A 1 88 ? -6.683 -5.530 -4.968 1.00 91.31 88 GLU A C 1
ATOM 714 O O . GLU A 1 88 ? -5.736 -6.068 -5.543 1.00 91.31 88 GLU A O 1
ATOM 719 N N . GLU A 1 89 ? -7.218 -4.384 -5.394 1.00 91.56 89 GLU A N 1
ATOM 720 C CA . GLU A 1 89 ? -6.740 -3.637 -6.566 1.00 91.56 89 GLU A CA 1
ATOM 721 C C . GLU A 1 89 ? -5.288 -3.172 -6.382 1.00 91.56 89 GLU A C 1
ATOM 723 O O . GLU A 1 89 ? -4.419 -3.519 -7.188 1.00 91.56 89 GLU A O 1
ATOM 728 N N . ALA A 1 90 ? -4.983 -2.494 -5.268 1.00 90.94 90 ALA A N 1
ATOM 729 C CA . ALA A 1 90 ? -3.622 -2.057 -4.954 1.00 90.94 90 ALA A CA 1
ATOM 730 C C . ALA A 1 90 ? -2.647 -3.242 -4.822 1.00 90.94 90 ALA A C 1
ATOM 732 O O . ALA A 1 90 ? -1.509 -3.175 -5.286 1.00 90.94 90 ALA A O 1
ATOM 733 N N . MET A 1 91 ? -3.083 -4.353 -4.219 1.00 92.19 91 MET A N 1
ATOM 734 C CA . MET A 1 91 ? -2.290 -5.579 -4.130 1.00 92.19 91 MET A CA 1
ATOM 735 C C . MET A 1 91 ? -2.015 -6.191 -5.500 1.00 92.19 91 MET A C 1
ATOM 737 O O . MET A 1 91 ? -0.920 -6.723 -5.686 1.00 92.19 91 MET A O 1
ATOM 741 N N . GLY A 1 92 ? -2.974 -6.137 -6.427 1.00 92.06 92 GLY A N 1
ATOM 742 C CA . GLY A 1 92 ? -2.824 -6.621 -7.797 1.00 92.06 92 GLY A CA 1
ATOM 743 C C . GLY A 1 92 ? -1.769 -5.833 -8.570 1.00 92.06 92 GLY A C 1
ATOM 744 O O . GLY A 1 92 ? -0.880 -6.431 -9.177 1.00 92.06 92 GLY A O 1
ATOM 745 N N . GLU A 1 93 ? -1.805 -4.504 -8.472 1.00 91.31 93 GLU A N 1
ATOM 746 C CA . GLU A 1 93 ? -0.781 -3.635 -9.065 1.00 91.31 93 GLU A CA 1
ATOM 747 C C . GLU A 1 93 ? 0.598 -3.867 -8.439 1.00 91.31 93 GLU A C 1
ATOM 749 O O . GLU A 1 93 ? 1.577 -4.113 -9.149 1.00 91.31 93 GLU A O 1
ATOM 754 N N . LEU A 1 94 ? 0.676 -3.901 -7.104 1.00 91.88 94 LEU A N 1
ATOM 755 C CA . LEU A 1 94 ? 1.923 -4.203 -6.403 1.00 91.88 94 LEU A CA 1
ATOM 756 C C . LEU A 1 94 ? 2.449 -5.593 -6.756 1.00 91.88 94 LEU A C 1
ATOM 758 O O . LEU A 1 94 ? 3.654 -5.770 -6.848 1.00 91.88 94 LEU A O 1
ATOM 762 N N . MET A 1 95 ? 1.582 -6.582 -6.973 1.00 92.94 95 MET A N 1
ATOM 763 C CA . MET A 1 95 ? 1.995 -7.934 -7.351 1.00 92.94 95 MET A CA 1
ATOM 764 C C . MET A 1 95 ? 2.609 -7.975 -8.753 1.00 92.94 95 MET A C 1
ATOM 766 O O . MET A 1 95 ? 3.540 -8.750 -8.978 1.00 92.94 95 MET A O 1
ATOM 770 N N . ALA A 1 96 ? 2.122 -7.138 -9.674 1.00 91.12 96 ALA A N 1
ATOM 771 C CA . ALA A 1 96 ? 2.704 -6.987 -11.002 1.00 91.12 96 ALA A CA 1
ATOM 772 C C . ALA A 1 96 ? 4.080 -6.296 -10.962 1.00 91.12 96 ALA A C 1
ATOM 774 O O . ALA A 1 96 ? 4.953 -6.636 -11.761 1.00 91.12 96 ALA A O 1
ATOM 775 N N . GLU A 1 97 ? 4.290 -5.360 -10.030 1.00 89.31 97 GLU A N 1
ATOM 776 C CA . GLU A 1 97 ? 5.575 -4.674 -9.843 1.00 89.31 97 GLU A CA 1
ATOM 777 C C . GLU A 1 97 ? 6.586 -5.523 -9.050 1.00 89.31 97 GLU 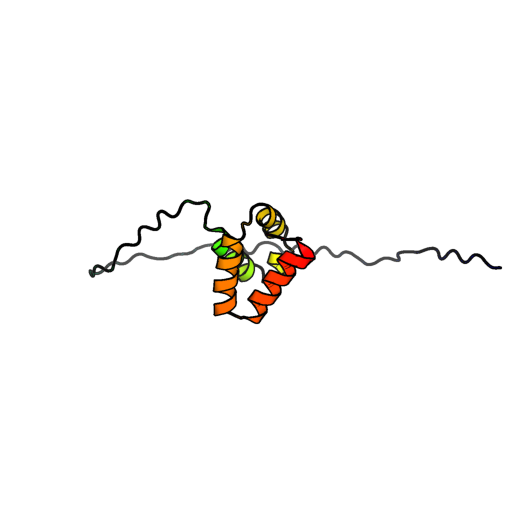A C 1
ATOM 779 O O . GLU A 1 97 ? 7.711 -5.757 -9.494 1.00 89.31 97 GLU A O 1
ATOM 784 N N . SER A 1 98 ? 6.193 -5.995 -7.868 1.00 90.75 98 SER A N 1
ATOM 785 C CA . SER A 1 98 ? 6.985 -6.838 -6.976 1.00 90.75 98 SER A CA 1
ATOM 786 C C . SER A 1 98 ? 6.080 -7.629 -6.015 1.00 90.75 98 SER A C 1
ATOM 788 O O . SER A 1 98 ? 5.487 -7.055 -5.094 1.00 90.75 98 SER A O 1
ATOM 790 N N . PRO A 1 99 ? 6.033 -8.970 -6.131 1.00 92.12 99 PRO A N 1
ATOM 791 C CA . PRO A 1 99 ? 5.254 -9.813 -5.223 1.00 92.12 99 PRO A CA 1
ATOM 792 C C . PRO A 1 99 ? 5.603 -9.608 -3.742 1.00 92.12 99 P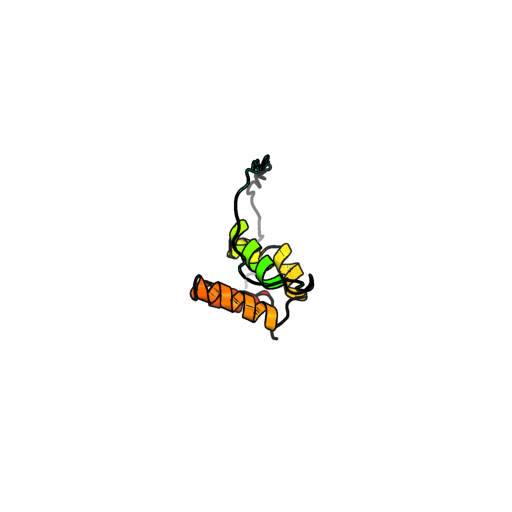RO A C 1
ATOM 794 O O . PRO A 1 99 ? 4.718 -9.650 -2.888 1.00 92.12 99 PRO A O 1
ATOM 797 N N . ASP A 1 100 ? 6.872 -9.328 -3.438 1.00 93.38 100 ASP A N 1
ATOM 798 C CA . ASP A 1 100 ? 7.334 -9.084 -2.071 1.00 93.38 100 ASP A CA 1
ATOM 799 C C . ASP A 1 100 ? 6.716 -7.808 -1.481 1.00 93.38 100 ASP A C 1
ATOM 801 O O . ASP A 1 100 ? 6.315 -7.805 -0.316 1.00 93.38 100 ASP A O 1
ATOM 805 N N . LEU A 1 101 ? 6.577 -6.742 -2.282 1.00 91.00 101 LEU A N 1
ATOM 806 C CA . LEU A 1 101 ? 5.918 -5.505 -1.852 1.00 91.00 101 LEU A CA 1
ATOM 807 C C . LEU A 1 101 ? 4.431 -5.729 -1.583 1.00 91.00 101 LEU A C 1
ATOM 809 O O . LEU A 1 101 ? 3.920 -5.233 -0.583 1.00 91.00 101 LEU A O 1
ATOM 813 N N . SER A 1 102 ? 3.750 -6.514 -2.420 1.00 92.88 102 SER A N 1
ATOM 814 C CA . SER A 1 102 ? 2.335 -6.858 -2.218 1.00 92.88 102 SER A CA 1
ATOM 815 C C . SER A 1 102 ? 2.115 -7.609 -0.895 1.00 92.88 102 SER A C 1
ATOM 817 O O . SER A 1 102 ? 1.244 -7.249 -0.099 1.00 92.88 102 SER A O 1
ATOM 819 N N . VAL A 1 103 ? 2.968 -8.595 -0.589 1.00 93.56 103 VAL A N 1
ATOM 820 C CA . VAL A 1 103 ? 2.927 -9.324 0.693 1.00 93.56 103 VAL A CA 1
ATOM 821 C C . VAL A 1 103 ? 3.220 -8.396 1.870 1.00 93.56 103 VAL A C 1
ATOM 823 O O . VAL A 1 103 ? 2.556 -8.474 2.907 1.00 93.56 103 VAL A O 1
ATOM 826 N N . TRP A 1 104 ? 4.210 -7.515 1.729 1.00 93.44 104 TRP A N 1
ATOM 827 C CA . TRP A 1 104 ? 4.574 -6.578 2.785 1.00 93.44 104 TRP A CA 1
ATOM 828 C C . TRP A 1 104 ? 3.452 -5.579 3.066 1.00 93.44 104 TRP A C 1
ATOM 830 O O . TRP A 1 104 ? 3.102 -5.365 4.222 1.00 93.44 104 TRP A O 1
ATOM 840 N N . PHE A 1 105 ? 2.838 -5.035 2.015 1.00 93.50 105 PHE A N 1
ATOM 841 C CA . PHE A 1 105 ? 1.687 -4.142 2.100 1.00 93.50 105 PHE A CA 1
ATOM 842 C C . PHE A 1 105 ? 0.526 -4.785 2.860 1.00 93.50 105 PHE A C 1
ATOM 844 O O . PHE A 1 105 ? -0.011 -4.192 3.796 1.00 93.50 105 PHE A O 1
ATOM 851 N N . PHE A 1 106 ? 0.180 -6.024 2.507 1.00 92.94 106 PHE A N 1
ATOM 852 C CA . PHE A 1 106 ? -0.886 -6.757 3.179 1.00 92.94 106 PHE A CA 1
ATOM 853 C C . PHE A 1 106 ? -0.574 -7.025 4.657 1.00 92.94 106 PHE A C 1
ATOM 855 O O . PHE A 1 106 ? -1.434 -6.843 5.521 1.00 92.94 106 PHE A O 1
ATOM 862 N N . ASN A 1 107 ? 0.660 -7.431 4.972 1.00 92.88 107 ASN A N 1
ATOM 863 C CA . ASN A 1 107 ? 1.071 -7.633 6.359 1.00 92.88 107 ASN A CA 1
ATOM 864 C C . ASN A 1 107 ? 1.016 -6.332 7.159 1.00 92.88 107 ASN A C 1
ATOM 866 O O . ASN A 1 107 ? 0.535 -6.347 8.285 1.00 92.88 107 ASN A O 1
ATOM 870 N N . GLU A 1 108 ? 1.426 -5.209 6.574 1.00 92.69 108 GLU A N 1
ATOM 871 C CA . GLU A 1 108 ? 1.356 -3.897 7.216 1.00 92.69 108 GLU A CA 1
ATOM 872 C C . GLU A 1 108 ? -0.100 -3.502 7.521 1.00 92.69 108 GLU A C 1
ATOM 874 O O . GLU A 1 108 ? -0.434 -3.134 8.651 1.00 92.69 108 GLU A O 1
ATOM 879 N N . LEU A 1 109 ? -1.003 -3.666 6.548 1.00 92.50 109 LEU A N 1
ATOM 880 C CA . LEU A 1 109 ? -2.439 -3.443 6.735 1.00 92.50 109 LEU A CA 1
ATOM 881 C C . LEU A 1 109 ? -3.021 -4.318 7.853 1.00 92.50 109 LEU A C 1
ATOM 883 O O . LEU A 1 109 ? -3.759 -3.832 8.712 1.00 92.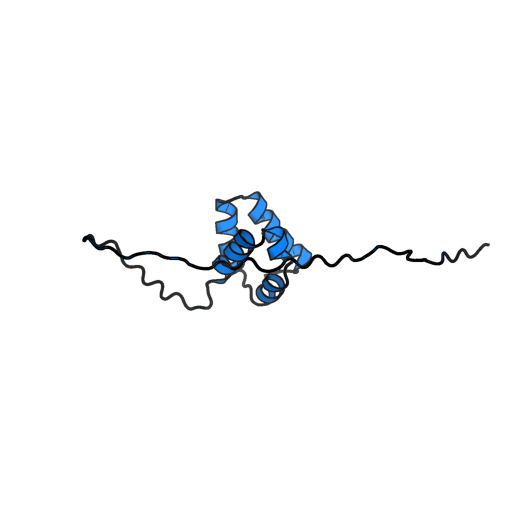50 109 LEU A O 1
ATOM 887 N N . LYS A 1 110 ? -2.671 -5.604 7.878 1.00 91.69 110 LYS A N 1
ATOM 888 C CA . LYS A 1 110 ? -3.163 -6.557 8.879 1.00 91.69 110 LYS A CA 1
ATOM 889 C C . LYS A 1 110 ? -2.589 -6.293 10.274 1.00 91.69 110 LYS A C 1
ATOM 891 O O . LYS A 1 110 ? -3.340 -6.255 11.247 1.00 91.69 110 LYS A O 1
ATOM 896 N N . ASP A 1 111 ? -1.273 -6.140 10.381 1.00 91.81 111 ASP A N 1
ATOM 897 C CA . ASP A 1 111 ? -0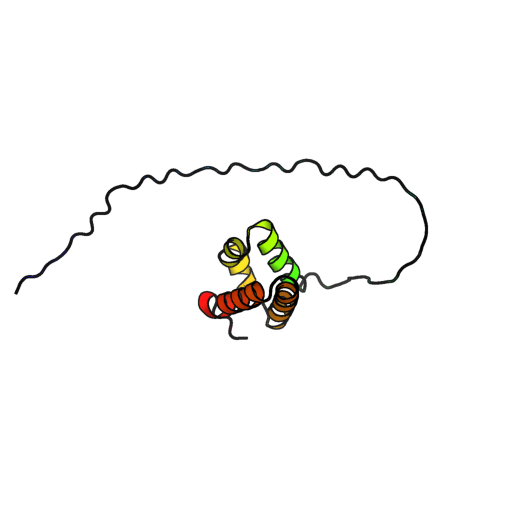.553 -6.177 11.657 1.00 91.81 111 ASP A CA 1
ATOM 898 C C . ASP A 1 111 ? -0.460 -4.803 12.323 1.00 91.81 111 ASP A C 1
ATOM 900 O O . ASP A 1 111 ? -0.559 -4.712 13.548 1.00 91.81 111 ASP A O 1
ATOM 904 N N . VAL A 1 112 ? -0.312 -3.732 11.540 1.00 90.94 112 VAL A N 1
ATOM 905 C CA . VAL A 1 112 ? -0.180 -2.364 12.065 1.00 90.94 112 VAL A CA 1
ATOM 906 C C . VAL A 1 112 ? -1.517 -1.641 12.067 1.00 90.94 112 VAL A C 1
ATOM 908 O O . VAL A 1 112 ? -1.866 -0.990 13.055 1.00 90.94 112 VAL A O 1
ATOM 911 N N . TYR A 1 113 ? -2.294 -1.793 10.997 1.00 89.56 113 TYR A N 1
ATOM 912 C CA . TYR A 1 113 ? -3.583 -1.117 10.867 1.00 89.56 113 TYR A CA 1
ATOM 913 C C . TYR A 1 113 ? -4.781 -1.948 11.326 1.00 89.56 113 TYR A C 1
ATOM 915 O O . TYR A 1 113 ? -5.880 -1.412 11.464 1.00 89.56 113 TYR A O 1
ATOM 923 N N . GLY A 1 114 ? -4.583 -3.235 11.623 1.00 88.06 114 GLY A N 1
ATOM 924 C CA . GLY A 1 114 ? -5.655 -4.104 12.096 1.00 88.06 114 GLY A CA 1
ATOM 925 C C . GLY A 1 114 ? -6.757 -4.313 11.058 1.00 88.06 114 GLY A C 1
ATOM 926 O O . GLY A 1 114 ? -7.902 -4.553 11.446 1.00 88.06 114 GLY A O 1
ATOM 927 N N . PHE A 1 115 ? -6.433 -4.205 9.768 1.00 86.50 115 PHE A N 1
ATOM 928 C CA . PHE A 1 115 ? -7.370 -4.435 8.675 1.00 86.50 115 PHE A CA 1
ATOM 929 C C . PHE A 1 115 ? -7.839 -5.899 8.705 1.00 86.50 115 PHE A C 1
ATOM 931 O O . PHE A 1 115 ? -7.026 -6.824 8.678 1.00 86.50 115 PHE A O 1
ATOM 938 N N . ARG A 1 116 ? -9.152 -6.111 8.847 1.00 77.44 116 ARG A N 1
ATOM 939 C CA . ARG A 1 116 ? -9.783 -7.433 9.062 1.00 77.44 116 ARG A CA 1
ATOM 940 C C . ARG A 1 116 ? -10.901 -7.746 8.062 1.00 77.44 116 ARG A C 1
ATOM 942 O O . ARG A 1 116 ? -11.652 -8.692 8.295 1.00 77.44 116 ARG A O 1
ATOM 949 N N . HIS A 1 117 ? -11.043 -6.918 7.032 1.00 63.97 117 HIS A N 1
ATOM 950 C CA . HIS A 1 117 ? -12.089 -7.031 6.022 1.00 63.97 117 HIS A CA 1
ATOM 951 C C . HIS A 1 117 ? -11.663 -7.958 4.895 1.00 63.97 117 HIS A C 1
ATOM 953 O O . HIS A 1 117 ? -10.512 -7.807 4.427 1.00 63.97 117 HIS A O 1
#